Protein AF-J3DT86-F1 (afdb_monomer_lite)

Sequence (71 aa):
MASEYSLSVVLEKMYENQLGLEAALMELVLLVEQQGYETVGENARMALERIGENAGFINQGLARLRKLEKD

Foldseek 3Di:
DQPCPHPLNVLVVVLVVLVVCLVVLVVVLVVCVVVVVVVVSVVSVVVSVVSVVSSVVSVVVSVVVVVVVVD

pLDDT: mean 94.75, std 8.64, range [52.25, 98.75]

Secondary structure (DSSP, 8-state):
---TT-HHHHHHHHHHHHHHHHHHHHHHHHHHHHTT-HHHHHHHHHHHHHHHHHHHHHHHHHHHHHHHTT-

Structure (mmCIF, N/CA/C/O backbone):
data_AF-J3DT86-F1
#
_entry.id   AF-J3DT86-F1
#
loop_
_atom_site.group_PDB
_atom_site.id
_atom_site.type_symbol
_atom_site.label_atom_id
_atom_site.label_alt_id
_atom_site.label_comp_id
_atom_site.label_asym_id
_atom_site.label_entity_id
_atom_site.label_seq_id
_atom_site.pdbx_PDB_ins_code
_atom_site.Cartn_x
_atom_site.Cartn_y
_atom_site.Cartn_z
_atom_site.occupancy
_atom_site.B_iso_or_equiv
_atom_site.auth_seq_id
_atom_site.auth_comp_id
_atom_site.auth_asym_id
_atom_site.auth_atom_id
_atom_site.pdbx_PDB_model_num
ATOM 1 N N . MET A 1 1 ? 13.838 -14.733 -20.602 1.00 52.25 1 MET A N 1
ATOM 2 C CA . MET A 1 1 ? 13.177 -15.075 -19.327 1.00 52.25 1 MET A CA 1
ATOM 3 C C . MET A 1 1 ? 13.569 -13.996 -18.343 1.00 52.25 1 MET A C 1
ATOM 5 O O . MET A 1 1 ? 14.760 -13.869 -18.086 1.00 52.25 1 MET A O 1
ATOM 9 N N . ALA A 1 2 ? 12.629 -13.157 -17.900 1.00 61.22 2 ALA A N 1
ATOM 10 C CA . ALA A 1 2 ? 12.932 -12.214 -16.828 1.00 61.22 2 ALA A CA 1
ATOM 11 C C . ALA A 1 2 ? 13.358 -13.040 -15.609 1.00 61.22 2 ALA A C 1
ATOM 13 O O . ALA A 1 2 ? 12.677 -14.000 -15.252 1.00 61.22 2 ALA A O 1
ATOM 14 N N . SER A 1 3 ? 14.530 -12.733 -15.052 1.00 81.94 3 SER A N 1
ATOM 15 C CA . SER A 1 3 ? 14.991 -13.354 -13.810 1.00 81.94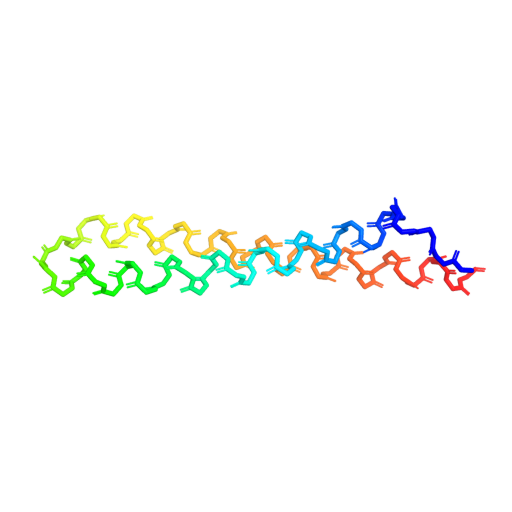 3 SER A CA 1
ATOM 16 C C . SER A 1 3 ? 13.899 -13.203 -12.748 1.00 81.94 3 SER A C 1
ATOM 18 O O . SER A 1 3 ? 13.273 -12.142 -12.669 1.00 81.94 3 SER A O 1
ATOM 20 N N . GLU A 1 4 ? 13.698 -14.234 -11.924 1.00 81.31 4 GLU A N 1
ATOM 21 C CA . GLU A 1 4 ? 12.786 -14.220 -10.767 1.00 81.31 4 GLU A CA 1
ATOM 22 C C . GLU A 1 4 ? 13.031 -13.006 -9.852 1.00 81.31 4 GLU A C 1
ATOM 24 O O . GLU A 1 4 ? 12.121 -12.518 -9.191 1.00 81.31 4 GLU A O 1
ATOM 29 N N . TYR A 1 5 ? 14.245 -12.454 -9.896 1.00 87.69 5 TYR A N 1
ATOM 30 C CA . TYR A 1 5 ? 14.666 -11.283 -9.130 1.00 87.69 5 TYR A CA 1
ATOM 31 C C . TYR A 1 5 ? 15.023 -10.080 -10.009 1.00 87.69 5 TYR A C 1
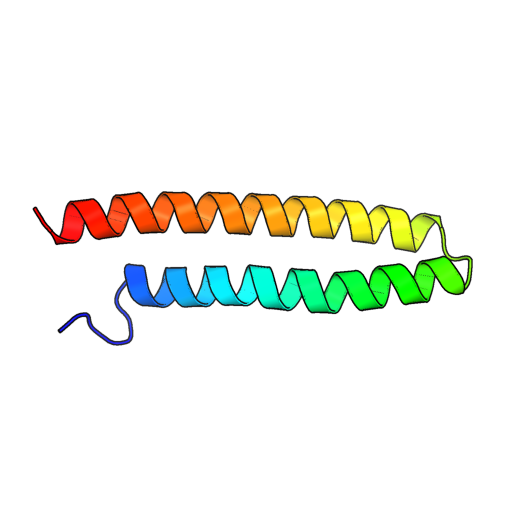ATOM 33 O O . TYR A 1 5 ? 15.829 -9.234 -9.625 1.00 87.69 5 TYR A O 1
ATOM 41 N N . SER A 1 6 ? 14.463 -9.999 -11.216 1.00 93.12 6 SER A N 1
ATOM 42 C CA . SER A 1 6 ? 14.552 -8.775 -12.016 1.00 93.12 6 SER A CA 1
ATOM 43 C C . SER A 1 6 ? 13.884 -7.608 -11.287 1.00 93.12 6 SER A C 1
ATOM 45 O O . SER A 1 6 ? 12.941 -7.791 -10.514 1.00 93.12 6 SER A O 1
ATOM 47 N N . LEU A 1 7 ? 14.366 -6.390 -11.544 1.00 94.06 7 LEU A N 1
ATOM 48 C CA . LEU A 1 7 ? 13.829 -5.188 -10.907 1.00 94.06 7 LEU A CA 1
ATOM 49 C C . LEU A 1 7 ? 12.318 -5.043 -11.153 1.00 94.06 7 LEU A C 1
ATOM 51 O O . LEU A 1 7 ? 11.586 -4.694 -10.233 1.00 94.06 7 LEU A O 1
ATOM 55 N N . SER A 1 8 ? 11.844 -5.356 -12.362 1.00 94.81 8 SER A N 1
ATOM 56 C CA . SER A 1 8 ? 10.421 -5.323 -12.708 1.00 94.81 8 SER A CA 1
ATOM 57 C C . SER A 1 8 ? 9.600 -6.334 -11.904 1.00 94.81 8 SER A C 1
ATOM 59 O O . SER A 1 8 ? 8.546 -5.972 -11.390 1.00 94.81 8 SER A O 1
ATOM 61 N N . VAL A 1 9 ? 10.092 -7.560 -11.710 1.00 94.94 9 VAL A N 1
ATOM 62 C CA . VAL A 1 9 ? 9.401 -8.568 -10.886 1.00 94.94 9 VAL A CA 1
ATOM 63 C C . VAL A 1 9 ? 9.376 -8.170 -9.405 1.00 94.94 9 VAL A C 1
ATOM 65 O O . VAL A 1 9 ? 8.332 -8.260 -8.761 1.00 94.94 9 VAL A O 1
ATOM 68 N N . VAL A 1 1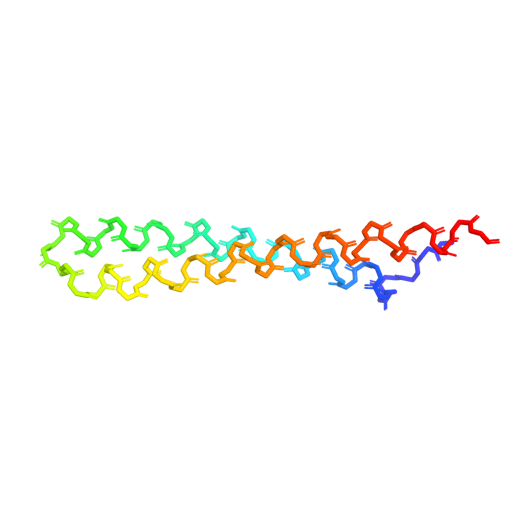0 ? 10.489 -7.674 -8.855 1.00 95.94 10 VAL A N 1
ATOM 69 C CA . VAL A 1 10 ? 10.543 -7.240 -7.446 1.00 95.94 10 VAL A CA 1
ATOM 70 C C . VAL A 1 10 ? 9.615 -6.050 -7.197 1.00 95.94 10 VAL A C 1
ATOM 72 O O . VAL A 1 10 ? 8.872 -6.045 -6.216 1.00 95.94 10 VAL A O 1
ATOM 75 N N . LEU A 1 11 ? 9.601 -5.061 -8.095 1.00 97.06 11 LEU A N 1
ATOM 76 C CA . LEU A 1 11 ? 8.698 -3.914 -7.990 1.00 97.06 11 LEU A CA 1
ATOM 77 C C . LEU A 1 11 ? 7.224 -4.322 -8.133 1.00 97.06 11 LEU A C 1
ATOM 79 O O . LEU A 1 11 ? 6.376 -3.744 -7.460 1.00 97.06 11 LEU A O 1
ATOM 83 N N . GLU A 1 12 ? 6.907 -5.333 -8.946 1.00 97.12 12 GLU A N 1
ATOM 84 C CA . GLU A 1 12 ? 5.550 -5.887 -9.040 1.00 97.12 12 GLU A CA 1
ATOM 85 C C . GLU A 1 12 ? 5.115 -6.516 -7.713 1.00 97.12 12 GLU A C 1
ATOM 87 O O . GLU A 1 12 ? 4.017 -6.234 -7.237 1.00 97.12 12 GLU A O 1
ATOM 92 N N . LYS A 1 13 ? 6.005 -7.251 -7.034 1.00 97.81 13 LYS A N 1
ATOM 93 C CA . LYS A 1 13 ? 5.735 -7.746 -5.675 1.00 97.81 13 LYS A CA 1
ATOM 94 C C . LYS A 1 13 ? 5.580 -6.632 -4.646 1.00 97.81 13 LYS A C 1
ATOM 96 O O . LYS A 1 13 ? 4.725 -6.730 -3.771 1.00 97.81 13 LYS A O 1
ATOM 101 N N . MET A 1 14 ? 6.343 -5.547 -4.753 1.00 98.19 14 MET A N 1
ATOM 102 C CA . MET A 1 14 ? 6.144 -4.383 -3.884 1.00 98.19 14 MET A CA 1
ATOM 103 C C . MET A 1 14 ? 4.800 -3.691 -4.146 1.00 98.19 14 MET A C 1
ATOM 105 O O . MET A 1 14 ? 4.147 -3.276 -3.194 1.00 98.19 14 MET A O 1
ATOM 109 N N . TYR A 1 15 ? 4.358 -3.604 -5.403 1.00 98.62 15 TYR A N 1
ATOM 110 C CA . TYR A 1 15 ? 3.031 -3.091 -5.747 1.00 98.62 15 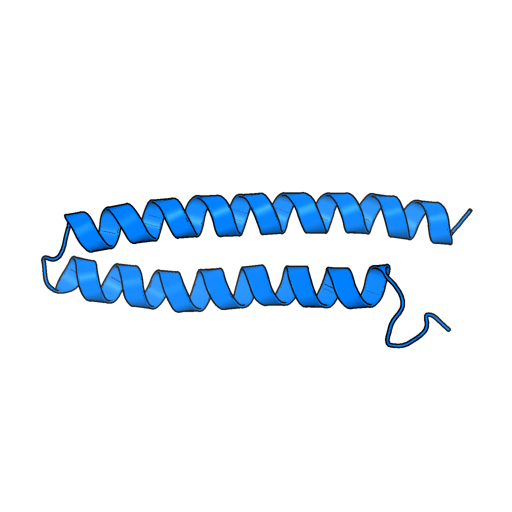TYR A CA 1
ATOM 111 C C . TYR A 1 15 ? 1.910 -3.966 -5.168 1.00 98.62 15 TYR A C 1
ATOM 113 O O . TYR A 1 15 ? 1.012 -3.446 -4.510 1.00 98.62 15 TYR A O 1
ATOM 121 N N . GLU A 1 16 ? 1.991 -5.290 -5.341 1.00 98.56 16 GLU A N 1
ATOM 122 C CA . GLU A 1 16 ? 1.049 -6.243 -4.734 1.00 98.56 16 GLU A CA 1
ATOM 123 C C . GLU A 1 16 ? 1.002 -6.093 -3.203 1.00 98.56 16 GLU A C 1
ATOM 125 O O . GLU A 1 16 ? -0.079 -6.086 -2.613 1.00 98.56 16 GLU A O 1
ATOM 130 N N . ASN A 1 17 ? 2.159 -5.897 -2.560 1.00 98.69 17 ASN A N 1
ATOM 131 C CA . ASN A 1 17 ? 2.226 -5.650 -1.121 1.00 98.69 17 ASN A CA 1
ATOM 132 C C . ASN A 1 17 ? 1.505 -4.358 -0.721 1.00 98.69 17 ASN A C 1
ATOM 134 O O . ASN A 1 17 ? 0.814 -4.366 0.293 1.00 98.69 17 ASN A O 1
ATOM 138 N N . GLN A 1 18 ? 1.620 -3.269 -1.495 1.00 98.75 18 GLN A N 1
ATOM 139 C CA . GLN A 1 18 ? 0.872 -2.041 -1.202 1.00 98.75 18 GLN A CA 1
ATOM 140 C C . GLN A 1 18 ? -0.640 -2.301 -1.208 1.00 98.75 18 GLN A C 1
ATOM 142 O O . GLN A 1 18 ? -1.315 -1.897 -0.268 1.00 98.75 18 GLN A O 1
ATOM 147 N N . LEU A 1 19 ? -1.154 -3.035 -2.201 1.00 98.62 19 LEU A N 1
ATOM 148 C CA . LEU A 1 19 ? -2.580 -3.381 -2.279 1.00 98.62 19 LEU A CA 1
ATOM 149 C C . LEU A 1 19 ? -3.029 -4.258 -1.101 1.00 98.62 19 LEU A C 1
ATOM 151 O O . LEU A 1 19 ? -4.083 -4.022 -0.512 1.00 98.62 19 LEU A O 1
ATOM 155 N N . GLY A 1 20 ? -2.223 -5.261 -0.741 1.00 98.69 20 GLY A N 1
ATOM 156 C CA . GLY A 1 20 ? -2.517 -6.141 0.389 1.00 98.69 20 GLY A CA 1
ATOM 157 C C . GLY A 1 20 ? -2.512 -5.402 1.729 1.00 98.69 20 GLY A C 1
ATOM 158 O O . GLY A 1 20 ? -3.396 -5.618 2.558 1.00 98.69 20 GLY A O 1
ATOM 159 N N . LEU A 1 21 ? -1.544 -4.504 1.931 1.00 98.56 21 LEU A N 1
ATOM 160 C CA . LEU A 1 21 ? -1.452 -3.671 3.129 1.00 98.56 21 LEU A CA 1
ATOM 161 C C . LEU A 1 21 ? -2.594 -2.658 3.208 1.00 98.56 21 LEU A C 1
ATOM 163 O O . LEU A 1 21 ? -3.141 -2.473 4.290 1.00 98.56 21 LEU A O 1
ATOM 167 N N . GLU A 1 22 ? -2.973 -2.039 2.088 1.00 98.56 22 GLU A N 1
ATOM 168 C CA . GLU A 1 22 ? -4.113 -1.121 2.027 1.00 98.56 22 GLU A CA 1
ATOM 169 C C . GLU A 1 22 ? -5.401 -1.826 2.456 1.00 98.56 22 GLU A C 1
ATOM 171 O O . GLU A 1 22 ? -6.094 -1.352 3.354 1.00 98.56 22 GLU A O 1
ATOM 176 N N . ALA A 1 23 ? -5.679 -3.004 1.888 1.00 98.50 23 ALA A N 1
ATOM 177 C CA . ALA A 1 23 ? -6.869 -3.780 2.222 1.00 98.50 23 ALA A CA 1
ATOM 178 C C . ALA A 1 23 ? -6.883 -4.211 3.698 1.00 98.50 23 ALA A C 1
ATOM 180 O O . ALA A 1 23 ? -7.871 -3.997 4.399 1.00 98.50 23 ALA A O 1
ATOM 181 N N . ALA A 1 24 ? -5.777 -4.776 4.194 1.00 98.56 24 ALA A N 1
ATOM 182 C CA . ALA A 1 24 ? -5.687 -5.223 5.582 1.00 98.56 24 ALA A CA 1
ATOM 183 C C . ALA A 1 24 ? -5.803 -4.058 6.578 1.00 98.56 24 ALA A C 1
ATOM 185 O O . ALA A 1 24 ? -6.492 -4.176 7.591 1.00 98.56 24 ALA A O 1
ATOM 186 N N . LEU A 1 25 ? -5.149 -2.926 6.298 1.00 98.31 25 LEU A N 1
ATOM 187 C CA . LEU A 1 25 ? -5.208 -1.756 7.166 1.00 98.31 25 LEU A CA 1
ATOM 188 C C . LEU A 1 25 ? -6.586 -1.088 7.113 1.00 98.31 25 LEU A C 1
ATOM 190 O O . LEU A 1 25 ? -7.062 -0.660 8.157 1.00 98.31 25 LEU A O 1
ATOM 194 N N . MET A 1 26 ? -7.257 -1.049 5.958 1.00 98.38 26 MET A N 1
ATOM 195 C CA . MET A 1 26 ? -8.610 -0.497 5.834 1.00 98.38 26 MET A CA 1
ATOM 196 C C . MET A 1 26 ? -9.616 -1.237 6.722 1.00 98.38 26 MET A C 1
ATOM 198 O O . MET A 1 26 ? -10.398 -0.591 7.417 1.00 98.38 26 MET A O 1
ATOM 202 N N . GLU A 1 27 ? -9.552 -2.569 6.785 1.00 98.44 27 GLU A N 1
ATOM 203 C CA . GLU A 1 27 ? -10.385 -3.354 7.709 1.00 98.44 27 GLU A CA 1
ATOM 204 C C . GLU A 1 27 ? -10.107 -2.997 9.179 1.00 98.44 27 GLU A C 1
ATOM 206 O O . GLU A 1 27 ? -11.033 -2.844 9.980 1.00 98.44 27 GLU A O 1
ATOM 211 N N . LEU A 1 28 ? -8.836 -2.789 9.541 1.00 97.94 28 LEU A N 1
ATOM 212 C CA . LEU A 1 28 ? -8.468 -2.345 10.888 1.00 97.94 28 LEU A CA 1
ATOM 213 C C . LEU A 1 28 ? -8.957 -0.921 11.182 1.00 97.94 28 LEU A C 1
ATOM 215 O O . LEU A 1 28 ? -9.431 -0.676 12.289 1.00 97.94 28 LEU A O 1
ATOM 219 N N . VAL A 1 29 ? -8.883 -0.000 10.212 1.00 98.12 29 VAL A N 1
ATOM 220 C CA . VAL A 1 29 ? -9.424 1.366 10.333 1.00 98.12 29 VAL A CA 1
ATOM 221 C C . VAL A 1 29 ? -10.918 1.320 10.623 1.00 98.12 29 VAL A C 1
ATOM 223 O O . VAL A 1 29 ? -11.372 1.933 11.588 1.00 98.12 29 VAL A O 1
ATOM 226 N N . LEU A 1 30 ? -11.676 0.545 9.845 1.00 98.06 30 LEU A N 1
ATOM 227 C CA . LEU A 1 30 ? -13.115 0.393 10.051 1.00 98.06 30 LEU A CA 1
ATOM 228 C C . LEU A 1 30 ? -13.433 -0.164 11.445 1.00 98.06 30 LEU A C 1
ATOM 230 O O . LEU A 1 30 ? -14.354 0.320 12.102 1.00 98.06 30 LEU A O 1
ATOM 234 N N . LEU A 1 31 ? -12.657 -1.140 11.925 1.00 98.19 31 LEU A N 1
ATOM 235 C CA . LEU A 1 31 ? -12.832 -1.712 13.260 1.00 98.19 31 LEU A CA 1
ATOM 236 C C . LEU A 1 31 ? -12.589 -0.684 14.376 1.00 98.19 31 LEU A C 1
ATOM 238 O O . LEU A 1 31 ? -13.388 -0.601 15.310 1.00 98.19 31 LEU A O 1
ATOM 242 N N . VAL A 1 32 ? -11.500 0.091 14.310 1.00 97.25 32 VAL A N 1
ATOM 243 C CA . VAL A 1 32 ? -11.184 1.076 15.362 1.00 97.25 32 VAL A CA 1
ATOM 244 C C . VAL A 1 32 ? -12.155 2.257 15.347 1.00 97.25 32 VAL A C 1
ATOM 246 O O . VAL A 1 32 ? -12.535 2.742 16.413 1.00 97.25 32 VAL A O 1
ATOM 249 N N . GLU A 1 33 ? -12.625 2.672 14.169 1.00 96.94 33 GLU A N 1
ATOM 250 C CA . GLU A 1 33 ? -13.660 3.703 14.035 1.00 96.94 33 GLU A CA 1
ATOM 251 C C . GLU A 1 33 ? -14.998 3.237 14.620 1.00 96.94 33 GLU A C 1
ATOM 253 O O . GLU A 1 33 ? -15.625 3.980 15.372 1.00 96.94 33 GLU A O 1
ATOM 258 N N . GLN A 1 34 ? -15.405 1.984 14.374 1.00 97.69 34 GLN A N 1
ATOM 259 C CA . GLN A 1 34 ? -16.605 1.398 14.994 1.00 97.69 34 GLN A CA 1
ATOM 260 C C . GLN A 1 34 ? -16.523 1.336 16.527 1.00 97.69 34 GLN A C 1
ATOM 262 O O . GLN A 1 34 ? -17.551 1.369 17.201 1.00 97.69 34 GLN A O 1
ATOM 267 N N . GLN A 1 35 ? -15.315 1.257 17.088 1.00 98.00 35 GLN A N 1
ATOM 268 C CA . GLN A 1 35 ? -15.073 1.271 18.534 1.00 98.00 35 GLN A CA 1
ATOM 269 C C . GLN A 1 35 ? -14.984 2.692 19.122 1.00 98.00 35 GLN A C 1
ATOM 271 O O . GLN A 1 35 ? -14.817 2.839 20.332 1.00 98.00 35 GLN A O 1
ATOM 276 N N . GLY A 1 36 ? -15.113 3.736 18.295 1.00 97.50 36 GLY A N 1
ATOM 277 C CA . GLY A 1 36 ? -15.068 5.137 18.720 1.00 97.50 36 GLY A CA 1
ATOM 278 C C . GLY A 1 36 ? -13.658 5.724 18.843 1.00 97.50 36 GLY A C 1
ATOM 279 O O . GLY A 1 36 ? -13.494 6.801 19.413 1.00 97.50 36 GLY A O 1
ATOM 280 N N . TYR A 1 37 ? -12.625 5.055 18.317 1.00 97.56 37 TYR A N 1
ATOM 281 C CA . TYR A 1 37 ? -11.250 5.568 18.319 1.00 97.56 37 TYR A CA 1
ATOM 282 C C . TYR A 1 37 ? -10.981 6.494 17.121 1.00 97.56 37 TYR A C 1
ATOM 284 O O . TYR A 1 37 ? -10.129 6.207 16.280 1.00 97.56 37 TYR A O 1
ATOM 292 N N . GLU A 1 38 ? -11.686 7.625 17.054 1.00 94.25 38 GLU A N 1
ATOM 293 C CA . GLU A 1 38 ? -11.668 8.548 15.904 1.00 94.25 38 GLU A CA 1
ATOM 294 C C . GLU A 1 38 ? -10.256 9.028 15.527 1.00 94.25 38 GLU A C 1
ATOM 296 O O . GLU A 1 38 ? -9.846 8.881 14.379 1.00 94.25 38 GLU A O 1
ATOM 301 N N . THR A 1 39 ? -9.457 9.511 16.487 1.00 97.25 39 THR A N 1
ATOM 302 C CA . THR A 1 39 ? -8.086 9.991 16.212 1.00 97.25 39 THR A CA 1
ATOM 303 C C . THR A 1 39 ? -7.162 8.883 15.696 1.00 97.25 39 THR A C 1
ATOM 305 O O . THR A 1 39 ? -6.275 9.132 14.880 1.00 97.25 39 THR A O 1
ATOM 308 N N . VAL A 1 40 ? -7.340 7.644 16.167 1.00 97.44 40 VAL A N 1
ATOM 309 C CA . VAL A 1 40 ? -6.550 6.500 15.683 1.00 97.44 40 VAL A CA 1
ATOM 310 C C . VAL A 1 40 ? -6.980 6.134 14.263 1.00 97.44 40 VAL A C 1
ATOM 312 O O . VAL A 1 40 ? -6.115 5.916 13.416 1.00 97.44 40 VAL A O 1
ATOM 315 N N . GLY A 1 41 ? -8.290 6.127 13.995 1.00 98.06 41 GLY A N 1
ATOM 316 C CA . GLY A 1 41 ? -8.852 5.928 12.659 1.00 98.06 41 GLY A CA 1
ATOM 317 C C . GLY A 1 41 ? -8.344 6.967 11.659 1.00 98.06 41 GLY A C 1
ATOM 318 O O . GLY A 1 41 ? -7.832 6.599 10.605 1.00 98.06 41 GLY A O 1
ATOM 319 N N . GLU A 1 42 ? -8.369 8.251 12.018 1.00 97.81 42 GLU A N 1
ATOM 320 C CA . GLU A 1 42 ? -7.877 9.346 11.174 1.00 97.81 42 GLU A CA 1
ATOM 321 C C . GLU A 1 42 ? -6.378 9.211 10.859 1.00 97.81 42 GLU A C 1
ATOM 323 O O . GLU A 1 42 ? -5.974 9.271 9.695 1.00 97.81 42 GLU A O 1
ATOM 328 N N . ASN A 1 43 ? -5.547 8.929 11.869 1.00 97.69 43 ASN A N 1
ATOM 329 C CA . ASN A 1 43 ? -4.118 8.679 11.662 1.00 97.69 43 ASN A CA 1
ATOM 330 C C . ASN A 1 43 ? -3.865 7.489 10.728 1.00 97.69 43 ASN A C 1
ATOM 332 O O . ASN A 1 43 ? -2.978 7.537 9.872 1.00 97.69 43 ASN A O 1
ATOM 336 N N . ALA A 1 44 ? -4.653 6.424 10.868 1.00 97.62 44 ALA A N 1
ATOM 337 C CA . ALA A 1 44 ? -4.544 5.257 10.009 1.00 97.62 44 ALA A CA 1
ATOM 338 C C . ALA A 1 44 ? -5.049 5.533 8.579 1.00 97.62 44 ALA A C 1
ATOM 340 O O . ALA A 1 44 ? -4.461 5.024 7.625 1.00 97.62 44 ALA A O 1
ATOM 341 N N . ARG A 1 45 ? -6.053 6.402 8.391 1.00 97.88 45 ARG A N 1
ATOM 342 C CA . ARG A 1 45 ? -6.478 6.870 7.058 1.00 97.88 45 ARG A CA 1
ATOM 343 C C . ARG A 1 45 ? -5.398 7.679 6.351 1.00 97.88 45 ARG A C 1
ATOM 345 O O . ARG A 1 45 ? -5.177 7.459 5.164 1.00 97.88 45 ARG A O 1
ATOM 352 N N . MET A 1 46 ? -4.676 8.543 7.064 1.00 98.12 46 MET A N 1
ATOM 353 C CA . MET A 1 46 ? -3.512 9.225 6.483 1.00 98.12 46 MET A CA 1
ATOM 354 C C . MET A 1 46 ? -2.429 8.226 6.048 1.00 98.12 46 MET A C 1
ATOM 356 O O . MET A 1 46 ? -1.787 8.411 5.016 1.00 98.12 46 MET A O 1
ATOM 360 N N . ALA A 1 47 ? -2.231 7.135 6.796 1.00 98.00 47 ALA A N 1
ATOM 361 C CA . ALA A 1 47 ? -1.316 6.073 6.382 1.00 98.00 47 ALA A CA 1
ATOM 362 C C . ALA A 1 47 ? -1.812 5.332 5.124 1.00 98.00 47 ALA A C 1
ATOM 364 O O . ALA A 1 47 ? -1.008 5.075 4.227 1.00 98.00 47 ALA A O 1
ATOM 365 N N . LEU A 1 48 ? -3.116 5.040 5.025 1.00 98.56 48 LEU A N 1
ATOM 366 C CA . LEU A 1 48 ? -3.730 4.463 3.820 1.00 98.56 48 LEU A CA 1
ATOM 367 C C . LEU A 1 48 ? -3.527 5.353 2.589 1.00 98.56 48 LEU A C 1
ATOM 369 O O . LEU A 1 48 ? -3.155 4.843 1.536 1.00 98.56 48 LEU A O 1
ATOM 373 N N . GLU A 1 49 ? -3.690 6.672 2.722 1.00 98.44 49 GLU A N 1
ATOM 374 C CA . GLU A 1 49 ? -3.432 7.621 1.629 1.00 98.44 49 GLU A CA 1
ATOM 375 C C . GLU A 1 49 ? -1.998 7.473 1.098 1.00 98.44 49 GLU A C 1
ATOM 377 O O . GLU A 1 49 ? -1.792 7.284 -0.102 1.00 98.44 49 GLU A O 1
ATOM 382 N N . ARG A 1 50 ? -0.999 7.440 1.990 1.00 98.56 50 ARG A N 1
ATOM 383 C CA . ARG A 1 50 ? 0.406 7.241 1.592 1.00 98.56 50 ARG A CA 1
ATOM 384 C C . ARG A 1 50 ? 0.667 5.871 0.978 1.00 98.56 50 ARG A C 1
ATOM 386 O O . ARG A 1 50 ? 1.501 5.749 0.081 1.00 98.56 50 ARG A O 1
ATOM 393 N N . ILE A 1 51 ? -0.023 4.833 1.443 1.00 98.69 51 ILE A N 1
ATOM 394 C CA . ILE A 1 51 ? 0.068 3.492 0.856 1.00 98.69 51 ILE A CA 1
ATOM 395 C C . ILE A 1 51 ? -0.452 3.503 -0.588 1.00 98.69 51 ILE A C 1
ATOM 397 O O . ILE A 1 51 ? 0.225 2.956 -1.466 1.00 98.69 51 ILE A O 1
ATOM 401 N N . GLY A 1 52 ? -1.578 4.173 -0.841 1.00 98.50 52 GLY A N 1
ATOM 402 C CA . GLY A 1 52 ? -2.151 4.335 -2.177 1.00 98.50 52 GLY A CA 1
ATOM 403 C C . GLY 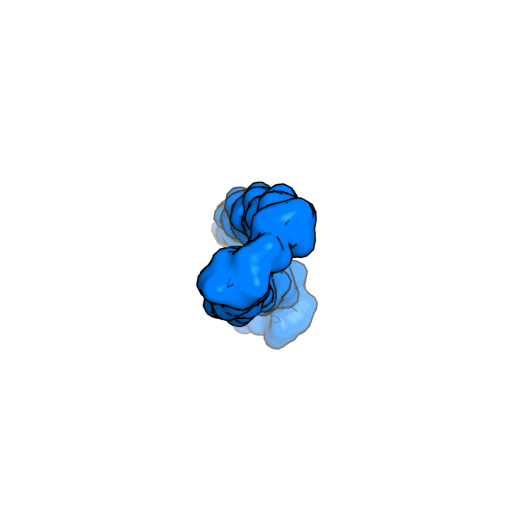A 1 52 ? -1.264 5.168 -3.108 1.00 98.50 52 GLY A C 1
ATOM 404 O O . GLY A 1 52 ? -1.014 4.774 -4.251 1.00 98.50 52 GLY A O 1
ATOM 405 N N . GLU A 1 53 ? -0.699 6.277 -2.617 1.00 98.69 53 GLU A N 1
ATOM 406 C CA . GLU A 1 53 ? 0.284 7.083 -3.359 1.00 98.69 53 GLU A CA 1
ATOM 407 C C . GLU A 1 53 ? 1.501 6.247 -3.777 1.00 98.69 53 GLU A C 1
ATOM 409 O O . GLU A 1 53 ? 1.912 6.267 -4.942 1.00 98.69 53 GLU A O 1
ATOM 414 N N . ASN A 1 54 ? 2.044 5.453 -2.849 1.00 98.75 54 ASN A N 1
ATOM 415 C CA . ASN A 1 54 ? 3.161 4.553 -3.123 1.00 98.75 54 ASN A CA 1
ATOM 416 C C . ASN A 1 54 ? 2.786 3.476 -4.151 1.00 98.75 54 ASN A C 1
ATOM 418 O O . ASN A 1 54 ? 3.575 3.205 -5.059 1.00 98.75 54 ASN A O 1
ATOM 422 N N . ALA A 1 55 ? 1.586 2.893 -4.062 1.00 98.69 55 ALA A N 1
ATOM 423 C CA . ALA A 1 55 ? 1.094 1.929 -5.048 1.00 98.69 55 ALA A CA 1
ATOM 424 C C . ALA A 1 55 ? 1.051 2.551 -6.452 1.00 98.69 55 ALA A C 1
ATOM 426 O O . ALA A 1 55 ? 1.560 1.973 -7.417 1.00 98.69 55 ALA A O 1
ATOM 427 N N . GLY A 1 56 ? 0.504 3.765 -6.561 1.00 98.44 56 GLY A N 1
ATOM 428 C CA . GLY A 1 56 ? 0.467 4.528 -7.805 1.00 98.44 56 GLY A CA 1
ATOM 429 C C . GLY A 1 56 ? 1.863 4.816 -8.360 1.00 98.44 56 GLY A C 1
ATOM 430 O O . GLY A 1 56 ? 2.108 4.603 -9.551 1.00 98.44 56 GLY A O 1
ATOM 431 N N . PHE A 1 57 ? 2.794 5.250 -7.508 1.00 98.62 57 PHE A N 1
ATOM 432 C CA . PHE A 1 57 ? 4.171 5.551 -7.901 1.00 98.62 57 PHE A CA 1
ATOM 433 C C . PHE A 1 57 ? 4.915 4.309 -8.412 1.00 98.62 57 PHE A C 1
ATOM 435 O O . PHE A 1 57 ? 5.528 4.353 -9.483 1.00 98.62 57 PHE A O 1
ATOM 442 N N . ILE A 1 5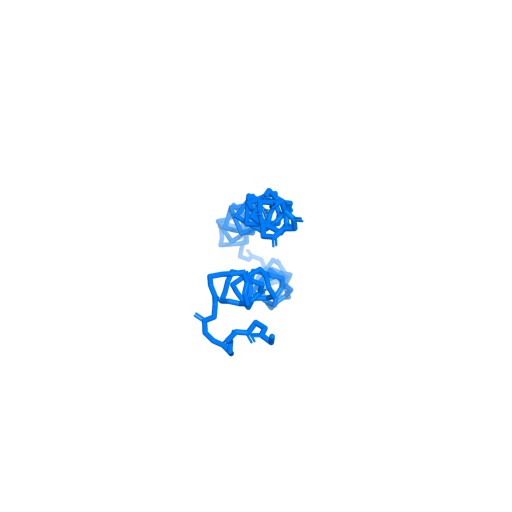8 ? 4.811 3.180 -7.702 1.00 98.62 58 ILE A N 1
ATOM 443 C CA . ILE A 1 58 ? 5.427 1.909 -8.111 1.00 98.62 58 ILE A CA 1
ATOM 444 C C . ILE A 1 58 ? 4.839 1.439 -9.444 1.00 98.62 58 ILE A C 1
ATOM 446 O O . ILE A 1 58 ? 5.595 1.088 -10.349 1.00 98.62 58 ILE A O 1
ATOM 450 N N . ASN A 1 59 ? 3.514 1.487 -9.609 1.00 98.19 59 ASN A N 1
ATOM 451 C CA . ASN A 1 59 ? 2.856 1.061 -10.845 1.00 98.19 59 ASN A CA 1
ATOM 452 C C . ASN A 1 59 ? 3.302 1.899 -12.060 1.00 98.19 59 ASN A C 1
ATOM 454 O O . ASN A 1 59 ? 3.592 1.369 -13.135 1.00 98.19 59 ASN A O 1
ATOM 458 N N . GLN A 1 60 ? 3.441 3.217 -11.886 1.00 98.25 60 GLN A N 1
ATOM 459 C CA . GLN A 1 60 ? 3.979 4.092 -12.931 1.00 98.25 60 GLN A CA 1
ATOM 460 C C . GLN A 1 60 ? 5.451 3.786 -13.245 1.00 98.25 60 GLN A C 1
ATOM 462 O O . GLN A 1 60 ? 5.839 3.762 -14.417 1.00 98.25 60 GLN A O 1
ATOM 467 N N . GLY A 1 61 ? 6.272 3.534 -12.221 1.00 97.38 61 GLY A N 1
ATOM 468 C CA . GLY A 1 61 ? 7.664 3.111 -12.383 1.00 97.38 61 GLY A CA 1
ATOM 469 C C . GLY A 1 61 ? 7.786 1.792 -13.152 1.00 97.38 61 GLY A C 1
ATOM 470 O O . GLY A 1 61 ? 8.561 1.704 -14.105 1.00 97.38 61 GLY A O 1
ATOM 471 N N . LEU A 1 62 ? 6.952 0.806 -12.811 1.00 97.00 62 LEU A N 1
ATOM 472 C CA . LEU A 1 62 ? 6.850 -0.484 -13.498 1.00 97.00 62 LEU A CA 1
ATOM 473 C C . LEU A 1 62 ? 6.506 -0.327 -14.977 1.00 97.00 62 LEU A C 1
ATOM 475 O O . LEU A 1 62 ? 7.160 -0.931 -15.828 1.00 97.00 62 LEU A O 1
ATOM 479 N N . ALA A 1 63 ? 5.512 0.503 -15.299 1.00 96.12 63 ALA A N 1
ATOM 480 C CA . ALA A 1 63 ? 5.119 0.753 -16.682 1.00 96.12 63 ALA A CA 1
ATOM 481 C C . ALA A 1 63 ? 6.275 1.336 -17.516 1.00 96.12 63 ALA A C 1
ATOM 483 O O . ALA A 1 63 ? 6.472 0.937 -18.665 1.00 96.12 63 ALA A O 1
ATOM 484 N N . ARG A 1 64 ? 7.072 2.245 -16.933 1.00 96.06 64 ARG A N 1
ATOM 485 C CA . ARG A 1 64 ? 8.260 2.820 -17.589 1.00 96.06 64 ARG A CA 1
ATOM 486 C C . ARG A 1 64 ? 9.372 1.787 -17.761 1.00 96.06 64 ARG A C 1
ATOM 488 O O . ARG A 1 64 ? 9.936 1.695 -18.846 1.00 96.06 64 ARG A O 1
ATOM 495 N N . LEU A 1 65 ? 9.655 0.992 -16.730 1.00 95.19 65 LEU A N 1
ATOM 496 C CA . LEU A 1 65 ? 10.704 -0.027 -16.771 1.00 95.19 65 LEU A CA 1
ATOM 497 C C . LEU A 1 65 ? 10.406 -1.107 -17.819 1.00 95.19 65 LEU A C 1
ATOM 499 O O . LEU A 1 65 ? 11.248 -1.392 -18.662 1.00 95.19 65 LEU A O 1
ATOM 503 N N . ARG A 1 66 ? 9.171 -1.619 -17.847 1.00 92.25 66 ARG A N 1
ATOM 504 C CA . ARG A 1 66 ? 8.721 -2.602 -18.848 1.00 92.25 66 ARG A CA 1
ATOM 505 C C . ARG A 1 66 ? 8.751 -2.068 -20.280 1.00 92.25 66 ARG A C 1
ATOM 507 O O . ARG A 1 66 ? 8.775 -2.860 -21.216 1.00 92.25 66 ARG A O 1
ATOM 514 N N . LYS A 1 67 ? 8.678 -0.746 -20.471 1.00 93.38 67 LYS A N 1
ATOM 515 C CA . LYS A 1 67 ? 8.864 -0.127 -21.788 1.00 93.38 67 LYS A CA 1
ATOM 516 C C . LYS A 1 67 ? 10.336 -0.187 -22.202 1.00 93.38 67 LYS A C 1
ATOM 518 O O . LYS A 1 67 ? 10.610 -0.630 -23.304 1.00 93.38 67 LYS A O 1
ATOM 523 N N . LEU A 1 68 ? 11.249 0.174 -21.299 1.00 91.12 68 LEU A N 1
ATOM 524 C CA . LEU A 1 68 ? 12.696 0.123 -21.542 1.00 91.12 68 LEU A CA 1
ATOM 525 C C . LEU A 1 68 ? 13.218 -1.301 -21.775 1.00 91.12 68 LEU A C 1
ATOM 527 O O . LEU A 1 68 ? 14.156 -1.481 -22.529 1.00 91.12 68 LEU A O 1
ATOM 531 N N . GLU A 1 69 ? 12.620 -2.314 -21.144 1.00 86.81 69 GLU A N 1
ATOM 532 C CA . GLU A 1 69 ? 12.989 -3.725 -21.354 1.00 86.81 69 GLU A CA 1
ATOM 533 C C . GLU A 1 69 ? 12.588 -4.271 -22.739 1.00 86.81 69 GLU A C 1
ATOM 535 O O . GLU A 1 69 ? 13.029 -5.357 -23.118 1.00 86.81 69 GLU A O 1
ATOM 540 N N . LYS A 1 70 ? 11.702 -3.573 -23.462 1.00 76.94 70 LYS A N 1
ATOM 541 C CA . LYS A 1 70 ? 11.224 -3.968 -24.798 1.00 76.94 70 LYS A CA 1
ATOM 542 C C . LYS A 1 70 ? 11.988 -3.294 -25.940 1.00 76.94 70 LYS A C 1
ATOM 544 O O . LYS A 1 70 ? 11.834 -3.750 -27.072 1.00 76.94 70 LYS A O 1
ATOM 549 N N . ASP A 1 71 ? 12.731 -2.231 -25.637 1.00 63.62 71 ASP A N 1
ATOM 550 C CA . ASP A 1 71 ? 13.582 -1.481 -26.569 1.00 63.62 71 ASP A CA 1
ATOM 551 C C . ASP A 1 71 ? 14.990 -2.108 -26.632 1.00 63.62 71 ASP A C 1
ATOM 553 O O . ASP A 1 71 ? 15.581 -2.112 -27.737 1.00 63.62 71 ASP A O 1
#

Radius of gyration: 16.05 Å; chains: 1; bounding box: 32×25×45 Å